Protein AF-A0A2C9LGU7-F1 (afdb_monomer)

Secondary structure (DSSP, 8-state):
-------PPPS---HHHHHHHHHHS-HHHHHHHHTTSPPP-S---HHHHSTTTGGG-SSTT----TTTEEEPPPSSS-TT--EEEEEEEE-TTS-EEEEEE-

Solvent-accessible surface area (backbone atoms only — not comparable to full-atom values): 6753 Å² total; per-residue (Å²): 132,82,83,74,79,76,79,78,72,82,92,72,77,55,80,88,48,43,65,56,55,62,74,75,51,53,73,66,55,53,52,58,53,56,70,63,58,76,76,90,73,97,75,53,42,63,69,48,63,29,85,87,35,40,81,68,36,95,43,93,89,62,66,36,43,62,94,38,39,47,74,50,86,67,92,56,95,65,84,88,69,34,82,54,60,21,24,56,37,61,48,99,83,72,42,80,74,46,76,51,67,126

Structure (mmCIF, N/CA/C/O backbone):
data_AF-A0A2C9LGU7-F1
#
_entry.id   AF-A0A2C9LGU7-F1
#
loop_
_atom_site.group_PDB
_atom_site.id
_atom_site.type_symbol
_atom_site.label_atom_id
_atom_site.label_alt_id
_atom_site.label_comp_id
_atom_site.label_asym_id
_atom_site.label_entity_id
_atom_site.label_seq_id
_atom_site.pdbx_PDB_ins_code
_atom_site.Cartn_x
_atom_site.Cartn_y
_atom_site.Cartn_z
_atom_site.occupancy
_atom_site.B_iso_or_equiv
_atom_site.auth_seq_id
_atom_site.auth_comp_id
_atom_site.auth_asym_id
_atom_site.auth_atom_id
_atom_site.pdbx_PDB_model_num
ATOM 1 N N . MET A 1 1 ? 13.785 30.669 -10.979 1.00 40.59 1 MET A N 1
ATOM 2 C CA . MET A 1 1 ? 14.146 29.470 -11.765 1.00 40.59 1 MET A CA 1
ATOM 3 C C . MET A 1 1 ? 12.854 28.926 -12.339 1.00 40.59 1 MET A C 1
ATOM 5 O O . MET A 1 1 ? 11.893 28.843 -11.593 1.00 40.59 1 MET A O 1
ATOM 9 N N . LYS A 1 2 ? 12.771 28.716 -13.654 1.00 32.84 2 LYS A N 1
ATOM 10 C CA . LYS A 1 2 ? 11.570 28.143 -14.274 1.00 32.84 2 LYS A CA 1
ATOM 11 C C . LYS A 1 2 ? 11.645 26.633 -14.077 1.00 32.84 2 LYS A C 1
ATOM 13 O O . LYS A 1 2 ? 12.643 26.046 -14.489 1.00 32.84 2 LYS A O 1
ATOM 18 N N . ASP A 1 3 ? 10.641 26.052 -13.432 1.00 44.72 3 ASP A N 1
ATOM 19 C CA . ASP A 1 3 ? 10.511 24.605 -13.294 1.00 44.72 3 ASP A CA 1
ATOM 20 C C . ASP A 1 3 ? 10.489 23.979 -14.689 1.00 44.72 3 ASP A C 1
ATOM 22 O O . ASP A 1 3 ? 9.573 24.197 -15.484 1.00 44.72 3 ASP A O 1
ATOM 26 N N . VAL A 1 4 ? 11.554 23.255 -15.022 1.00 38.75 4 VAL A N 1
ATOM 27 C CA . VAL A 1 4 ? 11.592 22.431 -16.227 1.00 38.75 4 VAL A CA 1
ATOM 28 C C . VAL A 1 4 ? 10.659 21.251 -15.955 1.00 38.75 4 VAL A C 1
ATOM 30 O O . VAL A 1 4 ? 10.879 20.546 -14.968 1.00 38.75 4 VAL A O 1
ATOM 33 N N . PRO A 1 5 ? 9.620 21.012 -16.776 1.00 47.25 5 PRO A N 1
ATOM 34 C CA . PRO A 1 5 ? 8.720 19.900 -16.536 1.00 47.25 5 PRO A CA 1
ATOM 35 C C . PRO A 1 5 ? 9.519 18.603 -16.635 1.00 47.25 5 PRO A C 1
ATOM 37 O O . PRO A 1 5 ? 10.094 18.295 -17.682 1.00 47.25 5 PRO A O 1
ATOM 40 N N . VAL A 1 6 ? 9.569 17.852 -15.533 1.00 58.16 6 VAL A N 1
ATOM 41 C CA . VAL A 1 6 ? 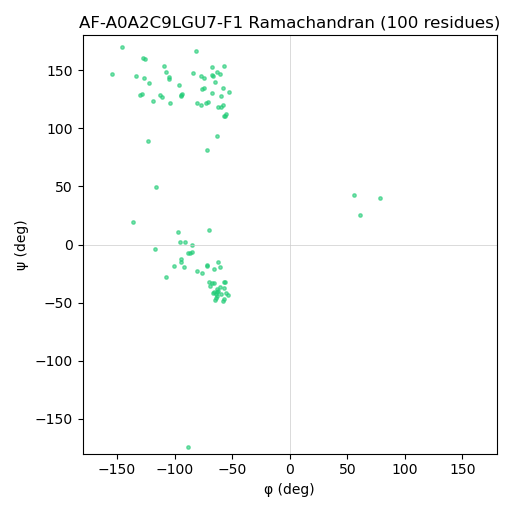10.095 16.487 -15.522 1.00 58.16 6 VAL A CA 1
ATOM 42 C C . VAL A 1 6 ? 9.303 15.721 -16.572 1.00 58.16 6 VAL A C 1
ATOM 44 O O . VAL A 1 6 ? 8.092 15.553 -16.441 1.00 58.16 6 VAL A O 1
ATOM 47 N N . LYS A 1 7 ? 9.969 15.321 -17.658 1.00 54.31 7 LYS A N 1
ATOM 48 C CA . LYS A 1 7 ? 9.346 14.557 -18.738 1.00 54.31 7 LYS A CA 1
ATOM 49 C C . LYS A 1 7 ? 8.752 13.295 -18.105 1.00 54.31 7 LYS A C 1
ATOM 51 O O . LYS A 1 7 ? 9.499 12.467 -17.588 1.00 54.31 7 LYS A O 1
ATOM 56 N N . GLN A 1 8 ? 7.423 13.204 -18.063 1.00 60.47 8 GLN A N 1
ATOM 57 C CA . GLN A 1 8 ? 6.719 12.094 -17.424 1.00 60.47 8 GLN A CA 1
ATOM 58 C C . GLN A 1 8 ? 7.148 10.796 -18.115 1.00 60.47 8 GLN A C 1
ATOM 60 O O . GLN A 1 8 ? 6.983 10.654 -19.329 1.00 60.47 8 GLN A O 1
ATOM 65 N N . LEU A 1 9 ? 7.768 9.885 -17.362 1.00 64.25 9 LEU A N 1
ATOM 66 C CA . LEU A 1 9 ? 8.092 8.561 -17.880 1.00 64.25 9 LEU A CA 1
ATOM 67 C C . LEU A 1 9 ? 6.784 7.801 -18.149 1.00 64.25 9 LEU A C 1
ATOM 69 O O . LEU A 1 9 ? 5.811 7.992 -17.414 1.00 64.25 9 LEU A O 1
ATOM 73 N N . PRO A 1 10 ? 6.735 6.960 -19.194 1.00 71.12 10 PRO A N 1
ATOM 74 C CA . PRO A 1 10 ? 5.576 6.117 -19.443 1.00 71.12 10 PRO A CA 1
ATOM 75 C C . PRO A 1 10 ? 5.341 5.197 -18.240 1.00 71.12 10 PRO A C 1
ATOM 77 O O . PRO A 1 10 ? 6.248 4.500 -17.802 1.00 71.12 10 PRO A O 1
ATOM 80 N N . THR A 1 11 ? 4.114 5.185 -17.719 1.00 80.38 11 THR A N 1
ATOM 81 C CA . THR A 1 11 ? 3.705 4.348 -16.574 1.00 80.38 11 THR A CA 1
ATOM 82 C C . THR A 1 11 ? 3.284 2.934 -16.982 1.00 80.38 11 THR A C 1
ATOM 84 O O . THR A 1 11 ? 2.901 2.128 -16.138 1.00 80.38 11 THR A O 1
ATOM 87 N N . ILE A 1 12 ? 3.315 2.630 -18.282 1.00 90.25 12 ILE A N 1
ATOM 88 C CA . ILE A 1 12 ? 2.894 1.356 -18.863 1.00 90.25 12 ILE A CA 1
ATOM 89 C C . ILE A 1 12 ? 4.018 0.850 -19.759 1.00 90.25 12 ILE A C 1
ATOM 91 O O . ILE A 1 12 ? 4.492 1.569 -20.639 1.00 90.25 12 ILE A O 1
ATOM 95 N N . ILE A 1 13 ? 4.402 -0.407 -19.559 1.00 93.38 13 ILE A N 1
ATOM 96 C CA . ILE A 1 13 ? 5.403 -1.103 -20.365 1.00 93.38 13 ILE A CA 1
ATOM 97 C C . ILE A 1 13 ? 4.677 -2.182 -21.159 1.00 93.38 13 ILE A C 1
ATOM 99 O O . ILE A 1 13 ? 3.943 -2.995 -20.592 1.00 93.38 13 ILE A O 1
ATOM 103 N N . SER A 1 14 ? 4.854 -2.193 -22.480 1.00 95.56 14 SER A N 1
ATOM 104 C CA . SER A 1 14 ? 4.291 -3.264 -23.297 1.00 95.56 14 SER A CA 1
ATOM 105 C C . SER A 1 14 ? 4.997 -4.583 -22.969 1.00 95.56 14 SER A C 1
ATOM 107 O O . SER A 1 14 ? 6.200 -4.612 -22.714 1.00 95.56 14 SER A O 1
ATOM 109 N N . VAL A 1 15 ? 4.275 -5.705 -23.018 1.00 96.38 15 VAL A N 1
ATOM 110 C CA . VAL A 1 15 ? 4.866 -7.030 -22.745 1.00 96.38 15 VAL A CA 1
ATOM 111 C C . VAL A 1 15 ? 6.047 -7.327 -23.677 1.00 96.38 15 VAL A C 1
ATOM 113 O O . VAL A 1 15 ? 7.007 -7.973 -23.266 1.00 96.38 15 VAL A O 1
ATOM 116 N N . LYS A 1 16 ? 6.004 -6.818 -24.916 1.00 97.38 16 LYS A N 1
ATOM 117 C CA . LYS A 1 16 ? 7.080 -6.981 -25.903 1.00 97.38 16 LYS A CA 1
ATOM 118 C C . LYS A 1 16 ? 8.368 -6.276 -25.474 1.00 97.38 16 LYS A C 1
ATOM 120 O O . LYS A 1 16 ? 9.450 -6.782 -25.752 1.00 97.38 16 LYS A O 1
ATOM 125 N N . ASP A 1 17 ? 8.243 -5.156 -24.767 1.00 96.31 17 ASP A N 1
ATOM 126 C CA . ASP A 1 17 ? 9.375 -4.320 -24.363 1.00 96.31 17 ASP A CA 1
ATOM 127 C C . ASP A 1 17 ? 9.877 -4.647 -22.950 1.00 96.31 17 ASP A C 1
ATOM 129 O O . ASP A 1 17 ? 10.992 -4.264 -22.602 1.00 96.31 17 ASP A O 1
ATOM 133 N N . LEU A 1 18 ? 9.097 -5.381 -22.143 1.00 95.75 18 LEU A N 1
ATOM 134 C CA . LEU A 1 18 ? 9.393 -5.652 -20.730 1.00 95.75 18 LEU A CA 1
ATOM 135 C C . LEU A 1 18 ? 10.786 -6.257 -20.509 1.00 95.75 18 LEU A C 1
ATOM 137 O O . LEU A 1 18 ? 11.511 -5.825 -19.616 1.00 95.75 18 LEU A O 1
ATOM 141 N N . GLY A 1 19 ? 11.183 -7.223 -21.343 1.00 97.00 19 GLY A N 1
ATOM 142 C CA . GLY A 1 19 ? 12.504 -7.848 -21.245 1.00 97.00 19 GLY 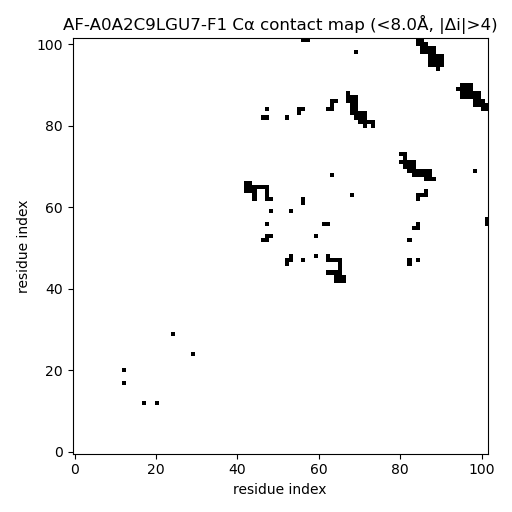A CA 1
ATOM 143 C C . GLY A 1 19 ? 13.640 -6.857 -21.501 1.00 97.00 19 GLY A C 1
ATOM 144 O O . GLY A 1 19 ? 14.609 -6.824 -20.747 1.00 97.00 19 GLY A O 1
ATOM 145 N N . SER A 1 20 ? 13.511 -6.012 -22.530 1.00 96.69 20 SER A N 1
ATOM 146 C CA . SER A 1 20 ? 14.495 -4.955 -22.784 1.00 96.69 20 SER A CA 1
ATOM 147 C C . SER A 1 20 ? 14.505 -3.956 -21.635 1.00 96.69 20 SER A C 1
ATOM 149 O O . SER A 1 20 ? 15.570 -3.629 -21.134 1.00 96.69 20 SER A O 1
ATOM 151 N N . TYR A 1 21 ? 13.330 -3.524 -21.178 1.00 94.81 21 TYR A N 1
ATOM 152 C CA . TYR A 1 21 ? 13.188 -2.537 -20.116 1.00 94.81 21 TYR A CA 1
ATOM 153 C C . TYR A 1 21 ? 13.896 -2.969 -18.826 1.00 94.81 21 TYR A C 1
ATOM 155 O O . TYR A 1 21 ? 14.657 -2.189 -18.264 1.00 94.81 21 TYR A O 1
ATOM 163 N N . ILE A 1 22 ? 13.711 -4.216 -18.385 1.00 95.69 22 ILE A N 1
ATOM 164 C CA . ILE A 1 22 ? 14.371 -4.737 -17.179 1.00 95.69 22 ILE A CA 1
ATOM 165 C C . ILE A 1 22 ? 15.892 -4.834 -17.371 1.00 95.69 22 ILE A C 1
ATOM 167 O O . ILE A 1 22 ? 16.645 -4.488 -16.467 1.00 95.69 22 ILE A O 1
ATOM 171 N N . ASN A 1 23 ? 16.354 -5.271 -18.546 1.00 97.12 23 ASN A N 1
ATOM 172 C CA . ASN A 1 23 ? 17.775 -5.540 -18.784 1.00 97.12 23 ASN A CA 1
ATOM 173 C C . ASN A 1 23 ? 18.610 -4.287 -19.087 1.00 97.12 23 ASN A C 1
ATOM 175 O O . ASN A 1 23 ? 19.829 -4.318 -18.927 1.00 97.12 23 ASN A O 1
ATOM 179 N N . THR A 1 24 ? 17.993 -3.198 -19.557 1.00 96.56 24 THR A N 1
ATOM 180 C CA . THR A 1 24 ? 18.711 -1.968 -19.932 1.00 96.56 24 THR A CA 1
ATOM 181 C C . THR A 1 24 ? 18.782 -0.925 -18.819 1.00 96.56 24 THR A C 1
ATOM 183 O O . THR A 1 24 ? 19.527 0.042 -18.957 1.00 96.56 24 THR A O 1
ATOM 186 N N . HIS A 1 25 ? 18.010 -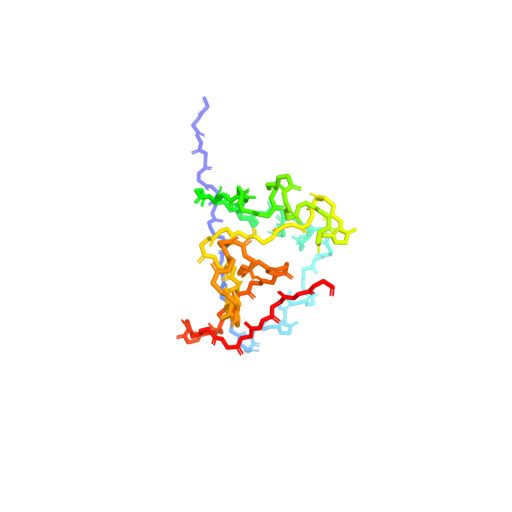1.080 -17.741 1.00 94.75 25 HIS A N 1
ATOM 187 C CA . HIS A 1 25 ? 17.977 -0.129 -16.631 1.00 94.75 25 HIS A CA 1
ATOM 188 C C . HIS A 1 25 ? 18.729 -0.665 -15.411 1.00 94.75 25 HIS A C 1
ATOM 190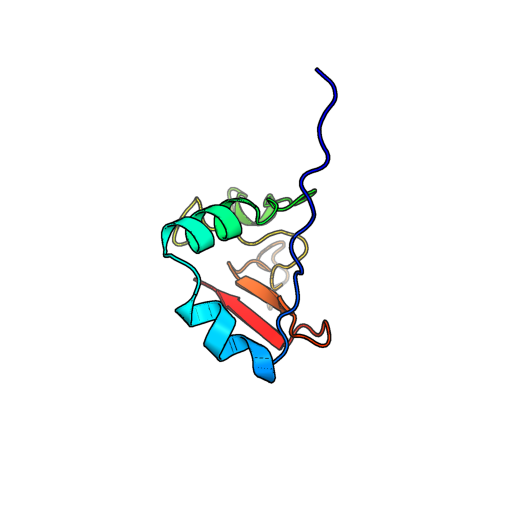 O O . HIS A 1 25 ? 18.697 -1.854 -15.101 1.00 94.75 25 HIS A O 1
ATOM 196 N N . SER A 1 26 ? 19.433 0.229 -14.717 1.00 96.75 26 SER A N 1
ATOM 197 C CA . SER A 1 26 ? 20.194 -0.109 -13.516 1.00 96.75 26 SER A CA 1
ATOM 198 C C . SER A 1 26 ? 19.305 -0.167 -12.271 1.00 96.75 26 SER A C 1
ATOM 200 O O . SER A 1 26 ? 18.193 0.358 -12.246 1.00 96.75 26 SER A O 1
ATOM 202 N N . SER A 1 27 ? 19.831 -0.739 -11.186 1.00 96.19 27 SER A N 1
ATOM 203 C CA . SER A 1 27 ? 19.188 -0.662 -9.867 1.00 96.19 27 SER A CA 1
ATOM 204 C C . SER A 1 27 ? 18.921 0.788 -9.442 1.00 96.19 27 SER A C 1
ATOM 206 O O . SER A 1 27 ? 17.845 1.083 -8.931 1.00 96.19 27 SER A O 1
ATOM 208 N N . ASP A 1 28 ? 19.866 1.702 -9.678 1.00 97.25 28 ASP A N 1
ATOM 209 C CA . ASP A 1 28 ? 19.716 3.115 -9.305 1.00 97.25 28 ASP A CA 1
ATOM 210 C C . ASP A 1 28 ? 18.563 3.782 -10.059 1.00 97.25 28 ASP A C 1
ATOM 212 O O . ASP A 1 28 ? 17.793 4.538 -9.470 1.00 97.25 28 ASP A O 1
ATOM 216 N N . PHE A 1 29 ? 18.383 3.434 -11.339 1.00 94.94 29 PHE A N 1
ATOM 217 C CA . PHE A 1 29 ? 17.229 3.882 -12.111 1.00 94.94 29 PHE A CA 1
ATOM 218 C C . PHE A 1 29 ? 15.913 3.453 -11.447 1.00 94.94 29 PHE A C 1
ATOM 220 O O . PHE A 1 29 ? 15.038 4.292 -11.237 1.00 94.94 29 PHE A O 1
ATOM 227 N N . PHE A 1 30 ? 15.785 2.179 -11.056 1.00 94.44 30 PHE A N 1
ATOM 228 C CA . PHE A 1 30 ? 14.572 1.677 -10.401 1.00 94.44 30 PHE A CA 1
ATOM 229 C C . PHE A 1 30 ? 14.358 2.270 -9.007 1.00 94.44 30 PHE A C 1
ATOM 231 O O . PHE A 1 30 ? 13.220 2.497 -8.602 1.00 94.44 30 PHE A O 1
ATOM 238 N N . GLN A 1 31 ? 15.430 2.565 -8.269 1.00 96.25 31 GLN A N 1
ATOM 239 C CA . GLN A 1 31 ? 15.318 3.277 -6.995 1.00 96.25 31 GLN A CA 1
ATOM 240 C C . GLN A 1 31 ? 14.779 4.693 -7.194 1.00 96.25 31 GLN A C 1
ATOM 242 O O . GLN A 1 31 ? 13.925 5.140 -6.429 1.00 96.25 31 GLN A O 1
ATOM 247 N N . ASP A 1 32 ? 15.253 5.405 -8.214 1.00 94.19 32 ASP A N 1
ATOM 248 C CA . ASP A 1 32 ? 14.767 6.747 -8.524 1.00 94.19 32 ASP A CA 1
ATOM 249 C C . ASP A 1 32 ? 13.341 6.739 -9.076 1.00 94.19 32 ASP A C 1
ATOM 251 O O . ASP A 1 32 ? 12.577 7.663 -8.797 1.00 94.19 32 ASP A O 1
ATOM 255 N N . GLU A 1 33 ? 12.953 5.695 -9.808 1.00 92.69 33 GLU A N 1
ATOM 256 C CA . GLU A 1 33 ? 11.566 5.466 -10.210 1.00 92.69 33 GLU A CA 1
ATOM 257 C C . GLU A 1 33 ? 10.667 5.209 -8.991 1.00 92.69 33 GLU A C 1
ATOM 259 O O . GLU A 1 33 ? 9.641 5.870 -8.833 1.00 92.69 33 GLU A O 1
ATOM 264 N N . PHE A 1 34 ? 11.088 4.336 -8.071 1.00 93.50 34 PHE A N 1
ATOM 265 C CA . PHE A 1 34 ? 10.355 4.035 -6.840 1.00 93.50 34 PHE A CA 1
ATOM 266 C C . PHE A 1 34 ? 10.146 5.279 -5.965 1.00 93.50 34 PHE A C 1
ATOM 268 O O . PHE A 1 34 ? 9.043 5.514 -5.475 1.00 93.50 34 PHE A O 1
ATOM 275 N N . LYS A 1 35 ? 11.168 6.132 -5.817 1.00 93.81 35 LYS A N 1
ATOM 276 C CA . LYS A 1 35 ? 11.070 7.396 -5.059 1.00 93.81 35 LYS A CA 1
ATOM 277 C C . LYS A 1 35 ? 10.034 8.373 -5.628 1.00 93.81 35 LYS A C 1
ATOM 279 O O . LYS A 1 35 ? 9.632 9.295 -4.924 1.00 93.81 35 LYS A O 1
ATOM 284 N N . ARG A 1 36 ? 9.621 8.212 -6.891 1.00 90.75 36 ARG A N 1
ATOM 285 C CA . ARG A 1 36 ? 8.590 9.048 -7.529 1.00 90.75 36 ARG A CA 1
ATOM 286 C C . ARG A 1 36 ? 7.173 8.542 -7.286 1.00 90.75 36 ARG A C 1
ATOM 288 O O . ARG A 1 36 ? 6.237 9.246 -7.664 1.00 90.75 36 ARG A O 1
ATOM 295 N N . ILE A 1 37 ? 6.995 7.363 -6.679 1.00 90.94 37 ILE A N 1
ATOM 296 C CA . ILE A 1 37 ? 5.669 6.896 -6.271 1.00 90.94 37 ILE A CA 1
ATOM 297 C C . ILE A 1 37 ? 5.090 7.943 -5.311 1.00 90.94 37 ILE A C 1
ATOM 299 O O . ILE A 1 37 ? 5.710 8.240 -4.286 1.00 90.94 37 ILE A O 1
ATOM 303 N N . PRO A 1 38 ? 3.935 8.547 -5.639 1.00 90.62 38 PRO A N 1
ATOM 304 C CA . PRO A 1 38 ? 3.377 9.607 -4.825 1.00 90.62 38 PRO A CA 1
ATOM 305 C C . PRO A 1 38 ? 2.992 9.059 -3.455 1.00 90.62 38 PRO A C 1
ATOM 307 O O . PRO A 1 38 ? 2.425 7.970 -3.336 1.00 90.62 38 PRO A O 1
ATOM 310 N N . ALA A 1 39 ? 3.265 9.849 -2.420 1.00 90.38 39 ALA A N 1
ATOM 311 C CA . ALA A 1 39 ? 2.709 9.573 -1.110 1.00 90.38 39 ALA A CA 1
ATOM 312 C C . ALA A 1 39 ? 1.166 9.607 -1.183 1.00 90.38 39 ALA A C 1
ATOM 314 O O . ALA A 1 39 ? 0.603 10.395 -1.953 1.00 90.38 39 ALA A O 1
ATOM 315 N N . PRO A 1 40 ? 0.473 8.782 -0.382 1.00 90.19 40 PRO A N 1
ATOM 316 C CA . PRO A 1 40 ? -0.976 8.851 -0.249 1.00 90.19 40 PRO A CA 1
ATOM 317 C C . PRO A 1 40 ? -1.421 10.275 0.105 1.00 90.19 40 PRO A C 1
ATOM 319 O O . PRO A 1 40 ? -0.884 10.890 1.026 1.00 90.19 40 PRO A O 1
ATOM 322 N N . ALA A 1 41 ? -2.415 10.790 -0.614 1.00 90.56 41 ALA A N 1
ATOM 323 C CA . ALA A 1 41 ? -3.021 12.088 -0.341 1.00 90.56 41 ALA A CA 1
ATOM 324 C C . ALA A 1 41 ? -4.398 11.900 0.304 1.00 90.56 41 ALA A C 1
ATOM 326 O O . ALA A 1 41 ? -5.135 10.992 -0.077 1.00 90.56 41 ALA A O 1
ATOM 327 N N . ASN A 1 42 ? -4.762 12.787 1.234 1.00 93.12 42 ASN A N 1
ATOM 328 C CA . ASN A 1 42 ? -6.083 12.820 1.878 1.00 93.12 42 ASN A CA 1
ATOM 329 C C . ASN A 1 42 ? -6.482 11.497 2.561 1.00 93.12 42 ASN A C 1
ATOM 331 O O . ASN A 1 42 ? -7.616 11.039 2.428 1.00 93.12 42 ASN A O 1
ATOM 335 N N . VAL A 1 43 ? -5.545 10.870 3.275 1.00 95.31 43 VAL A N 1
ATOM 336 C CA . VAL A 1 43 ? -5.793 9.645 4.047 1.00 95.31 43 VAL A CA 1
ATOM 337 C C . VAL A 1 43 ? -5.811 9.933 5.545 1.00 95.31 43 VAL A C 1
ATOM 339 O O . VAL A 1 43 ? -5.091 10.807 6.025 1.00 95.31 43 VAL A O 1
ATOM 342 N N . THR A 1 44 ? -6.611 9.166 6.277 1.00 96.94 44 THR A N 1
ATOM 343 C CA . THR A 1 44 ? -6.700 9.185 7.741 1.00 96.94 44 THR A CA 1
ATOM 344 C C . THR A 1 44 ? -6.481 7.773 8.292 1.00 96.94 44 THR A C 1
ATOM 346 O O . THR A 1 44 ? -6.605 6.782 7.563 1.00 96.94 44 THR A O 1
ATOM 349 N N . TYR A 1 45 ? -6.110 7.698 9.569 1.00 96.06 45 TYR A N 1
ATOM 350 C CA . TYR A 1 45 ? -5.780 6.466 10.305 1.00 96.06 45 TYR A CA 1
ATOM 351 C C . TYR A 1 45 ? -6.421 6.480 11.706 1.00 96.06 45 TYR A C 1
ATOM 353 O O . TYR A 1 45 ? -5.953 5.812 12.630 1.00 96.06 45 TYR A O 1
ATOM 361 N N . GLU A 1 46 ? -7.438 7.320 11.898 1.00 95.88 46 GLU A N 1
ATOM 362 C CA . GLU A 1 46 ? -7.960 7.705 13.210 1.00 95.88 46 GLU A CA 1
ATOM 363 C C . GLU A 1 46 ? -8.533 6.498 13.952 1.00 95.88 46 GLU A C 1
ATOM 365 O O . GLU A 1 46 ? -8.261 6.315 15.141 1.00 95.88 46 GLU A O 1
ATOM 370 N N . VAL A 1 47 ? -9.242 5.617 13.237 1.00 95.75 47 VAL A N 1
ATOM 371 C CA . VAL A 1 47 ? -9.868 4.431 13.836 1.00 95.75 47 VAL A CA 1
ATOM 372 C C . VAL A 1 47 ? -8.811 3.454 14.338 1.00 95.75 47 VAL A C 1
ATOM 374 O O . VAL A 1 47 ? -8.954 2.897 15.426 1.00 95.75 47 VAL A O 1
ATOM 377 N N . GLY A 1 48 ? -7.739 3.250 13.569 1.00 95.44 48 GLY A N 1
ATOM 378 C CA . GLY A 1 48 ? -6.665 2.333 13.948 1.00 95.44 48 GLY A CA 1
ATOM 379 C C . GLY A 1 48 ? -5.720 2.888 15.013 1.00 95.44 48 GLY A C 1
ATOM 380 O O . GLY A 1 48 ? -5.115 2.109 15.750 1.00 95.44 48 GLY A O 1
ATOM 381 N N . LEU A 1 49 ? -5.617 4.215 15.129 1.00 96.12 49 LEU A N 1
ATOM 382 C CA . LEU A 1 49 ? -4.830 4.900 16.158 1.00 96.12 49 LEU A CA 1
ATOM 383 C C . LEU A 1 49 ? -5.608 5.169 17.455 1.00 96.12 49 LEU A C 1
ATOM 385 O O . LEU A 1 49 ? -4.992 5.597 18.435 1.00 96.12 49 LEU A O 1
ATOM 389 N N . SER A 1 50 ? -6.918 4.908 17.489 1.00 94.81 50 SER A N 1
ATOM 390 C CA . SER A 1 50 ? -7.747 5.117 18.679 1.00 94.81 50 SER A CA 1
ATOM 391 C C . SER A 1 50 ? -7.229 4.328 19.888 1.00 94.81 50 SER A C 1
ATOM 393 O O . SER A 1 50 ? -6.590 3.280 19.753 1.00 94.81 50 SER A O 1
ATOM 395 N N . GLU A 1 51 ? -7.516 4.809 21.099 1.00 93.12 51 GLU A N 1
ATOM 396 C CA . GLU A 1 51 ? -7.065 4.165 22.340 1.00 93.12 51 GLU A CA 1
ATOM 397 C C . GLU A 1 51 ? -7.537 2.705 22.448 1.00 93.12 51 GLU A C 1
ATOM 399 O O . GLU A 1 51 ? -6.782 1.822 22.855 1.00 93.12 51 GLU A O 1
ATOM 404 N N . GLN A 1 52 ? -8.760 2.435 21.993 1.00 91.44 52 GLN A N 1
ATOM 405 C CA . GLN A 1 52 ? -9.364 1.107 22.010 1.00 91.44 52 GLN A CA 1
ATOM 406 C C . GLN A 1 52 ? -8.701 0.134 21.021 1.00 91.44 52 GLN A C 1
ATOM 408 O O . GLN A 1 52 ? -8.575 -1.063 21.321 1.00 91.44 52 GLN A O 1
ATOM 413 N N . ASN A 1 53 ? -8.279 0.635 19.853 1.00 94.00 53 ASN A N 1
ATOM 414 C CA . ASN A 1 53 ? -7.799 -0.178 18.736 1.00 94.00 53 ASN A CA 1
ATOM 415 C C . ASN A 1 53 ? -6.277 -0.230 18.614 1.00 94.00 53 ASN A C 1
ATOM 417 O O . ASN A 1 53 ? -5.762 -1.172 18.013 1.00 94.00 53 ASN A O 1
ATOM 421 N N . ASN A 1 54 ? -5.534 0.699 19.226 1.00 93.44 54 ASN A N 1
ATOM 422 C CA . ASN A 1 54 ? -4.077 0.756 19.095 1.00 93.44 54 ASN A CA 1
ATOM 423 C C . ASN A 1 54 ? -3.385 -0.561 19.505 1.00 93.44 54 ASN A C 1
ATOM 425 O O . ASN A 1 54 ? -2.395 -0.958 18.889 1.00 93.44 54 ASN A O 1
ATOM 429 N N . ARG A 1 55 ? -3.958 -1.278 20.482 1.00 94.38 55 ARG A N 1
ATOM 430 C CA . ARG A 1 55 ? -3.494 -2.575 20.996 1.00 94.38 55 ARG A CA 1
ATOM 431 C C . ARG A 1 55 ? -3.731 -3.734 20.029 1.00 94.38 55 ARG A C 1
ATOM 433 O O . ARG A 1 55 ? -3.134 -4.791 20.196 1.00 94.38 55 ARG A O 1
ATOM 440 N N . LYS A 1 56 ? -4.617 -3.554 19.045 1.00 95.19 56 LYS A N 1
ATOM 441 C CA . LYS A 1 56 ? -4.943 -4.548 18.011 1.00 95.19 56 LYS A CA 1
ATOM 442 C C . LYS A 1 56 ? -3.953 -4.490 16.835 1.00 95.19 56 LYS A C 1
ATOM 444 O O . LYS A 1 56 ? -3.988 -5.363 15.970 1.00 95.19 56 LYS A O 1
ATOM 449 N N . ASN A 1 57 ? -3.041 -3.512 16.821 1.00 97.44 57 ASN A N 1
ATOM 450 C CA . ASN A 1 57 ? -2.001 -3.367 15.802 1.00 97.44 57 ASN A CA 1
ATOM 451 C C . ASN A 1 57 ? -0.691 -4.027 16.241 1.00 97.44 57 ASN A C 1
ATOM 453 O O . ASN A 1 57 ? -0.151 -3.692 17.296 1.00 97.44 57 ASN A O 1
ATOM 457 N N . ARG A 1 58 ? -0.130 -4.903 15.398 1.00 98.00 58 ARG A N 1
ATOM 458 C CA . ARG A 1 58 ? 1.188 -5.523 15.639 1.00 98.00 58 ARG A CA 1
ATOM 459 C C . ARG A 1 58 ? 2.305 -4.475 15.678 1.00 98.00 58 ARG A C 1
ATOM 461 O O . ARG A 1 58 ? 3.204 -4.560 16.511 1.00 98.00 58 ARG A O 1
ATOM 468 N N . TYR A 1 59 ? 2.233 -3.482 14.792 1.00 97.31 59 TYR A N 1
ATOM 469 C CA . TYR A 1 59 ? 3.183 -2.376 14.705 1.00 97.31 59 TYR A CA 1
ATOM 470 C C . TYR A 1 59 ? 2.437 -1.043 14.665 1.00 97.31 59 TYR A C 1
ATOM 472 O O . TYR A 1 59 ? 1.556 -0.843 13.834 1.00 97.31 59 TYR A O 1
ATOM 480 N N . LYS A 1 60 ? 2.813 -0.099 15.535 1.00 92.56 60 LYS A N 1
ATOM 481 C CA . LYS A 1 60 ? 2.131 1.206 15.653 1.00 92.56 60 LYS A CA 1
ATOM 482 C C . LYS A 1 60 ? 2.264 2.090 14.409 1.00 92.56 60 LYS A C 1
ATOM 484 O O . LYS A 1 60 ? 1.477 3.008 14.229 1.00 92.56 60 LYS A O 1
ATOM 489 N N . ASN A 1 61 ? 3.271 1.832 13.579 1.00 94.12 61 ASN A N 1
ATOM 490 C CA . ASN A 1 61 ? 3.541 2.557 12.340 1.00 94.12 61 ASN A CA 1
ATOM 491 C C . ASN A 1 61 ? 2.945 1.879 11.093 1.00 94.12 61 ASN A C 1
ATOM 493 O O . ASN A 1 61 ? 3.160 2.375 9.992 1.00 94.12 61 ASN A O 1
ATOM 497 N N . ILE A 1 62 ? 2.232 0.757 11.245 1.00 96.88 62 ILE A N 1
ATOM 498 C CA . ILE A 1 62 ? 1.584 0.036 10.142 1.00 96.88 62 ILE A CA 1
ATOM 499 C C . ILE A 1 62 ? 0.094 -0.080 10.470 1.00 96.88 62 ILE A C 1
ATOM 501 O O . ILE A 1 62 ? -0.336 -1.027 11.125 1.00 96.88 62 ILE A O 1
ATOM 505 N N . ILE A 1 63 ? -0.676 0.923 10.048 1.00 97.50 63 ILE A N 1
ATOM 506 C CA . ILE A 1 63 ? -2.106 1.091 10.347 1.00 97.50 63 ILE A CA 1
ATOM 507 C C . ILE A 1 63 ? -2.881 1.155 9.019 1.00 97.50 63 ILE A C 1
ATOM 509 O O . ILE A 1 63 ? -2.386 1.790 8.081 1.00 97.50 63 ILE A O 1
ATOM 513 N N . PRO A 1 64 ? -4.065 0.523 8.893 1.00 97.75 64 PRO A N 1
ATOM 514 C CA . PRO A 1 64 ? -4.885 0.649 7.691 1.00 97.75 64 PRO A CA 1
ATOM 515 C C . PRO A 1 64 ? -5.425 2.078 7.542 1.00 97.75 64 PRO A C 1
ATOM 517 O O . PRO A 1 64 ? -5.648 2.771 8.534 1.00 97.75 64 PRO A O 1
ATOM 520 N N . TYR A 1 65 ? -5.688 2.510 6.305 1.00 97.94 65 TYR A N 1
ATOM 521 C CA . TYR A 1 65 ? -6.424 3.756 6.082 1.00 97.94 65 TYR A CA 1
ATOM 522 C C . TYR A 1 65 ? -7.906 3.570 6.387 1.00 97.94 65 TYR A C 1
ATOM 524 O O . TYR A 1 65 ? -8.494 2.550 6.021 1.00 97.94 65 TYR A O 1
ATOM 532 N N . ASP A 1 66 ? -8.536 4.594 6.961 1.00 97.19 66 ASP A N 1
ATOM 533 C CA . ASP A 1 66 ? -9.944 4.512 7.366 1.00 97.19 66 ASP A CA 1
ATOM 534 C C . ASP A 1 66 ? -10.877 4.233 6.174 1.00 97.19 66 ASP A C 1
ATOM 536 O O . ASP A 1 66 ? -11.819 3.453 6.287 1.00 97.19 66 ASP A O 1
ATOM 540 N N . HIS A 1 67 ? -10.581 4.801 4.999 1.00 96.06 67 HIS A N 1
ATOM 541 C CA . HIS A 1 67 ? -11.405 4.637 3.795 1.00 96.06 67 HIS A CA 1
ATOM 542 C C . HIS A 1 67 ? -11.317 3.240 3.157 1.00 96.06 67 HIS A C 1
ATOM 544 O O . HIS A 1 67 ? -12.163 2.894 2.331 1.00 96.06 67 HIS A O 1
ATOM 550 N N . SER A 1 68 ? -10.283 2.454 3.474 1.00 96.94 68 SER A N 1
ATOM 551 C CA . SER A 1 68 ? -10.063 1.125 2.888 1.00 96.94 68 SER A CA 1
ATOM 552 C C . SER A 1 68 ? -10.117 -0.004 3.906 1.00 96.94 68 SER A C 1
ATOM 554 O O . SER A 1 68 ? -10.002 -1.162 3.503 1.00 96.94 68 SER A O 1
ATOM 556 N N . ARG A 1 69 ? -10.263 0.295 5.203 1.00 97.44 69 ARG A N 1
ATOM 557 C CA . ARG A 1 69 ? -10.231 -0.728 6.247 1.00 97.44 69 ARG A CA 1
ATOM 558 C C . ARG A 1 69 ? -11.372 -1.734 6.101 1.00 97.44 69 ARG A C 1
ATOM 560 O O . ARG A 1 69 ? -12.487 -1.403 5.686 1.00 97.44 69 ARG A O 1
ATOM 567 N N . VAL A 1 70 ? -11.108 -2.968 6.503 1.00 97.44 70 VAL A N 1
ATOM 568 C CA . VAL A 1 70 ? -12.154 -3.981 6.649 1.00 97.44 70 VAL A CA 1
ATOM 569 C C . VAL A 1 70 ? -12.934 -3.696 7.934 1.00 97.44 70 VAL A C 1
ATOM 571 O O . VAL A 1 70 ? -12.343 -3.418 8.975 1.00 97.44 70 VAL A O 1
ATOM 574 N N . HIS A 1 71 ? -14.261 -3.743 7.841 1.00 95.12 71 HIS A N 1
ATOM 575 C CA . HIS A 1 71 ? -15.169 -3.574 8.973 1.00 95.12 71 HIS A CA 1
ATOM 576 C C . HIS A 1 71 ? -15.711 -4.953 9.353 1.00 95.12 71 HIS A C 1
ATOM 578 O O . HIS A 1 71 ? -16.280 -5.647 8.506 1.00 95.12 71 HIS A O 1
ATOM 584 N N . LEU A 1 72 ? -15.497 -5.370 10.598 1.00 93.31 72 LEU A N 1
ATOM 585 C CA . LEU A 1 72 ? -16.061 -6.606 11.125 1.00 93.31 72 LEU A CA 1
ATOM 586 C C . LEU A 1 72 ? -17.539 -6.407 11.455 1.00 93.31 72 LEU A C 1
ATOM 588 O O . LEU A 1 72 ? -17.954 -5.348 11.924 1.00 93.31 72 LEU A O 1
ATOM 592 N N . GLN A 1 73 ? -18.337 -7.450 11.247 1.00 88.25 73 GLN A N 1
ATOM 593 C CA . GLN A 1 73 ? -19.699 -7.473 11.758 1.00 88.25 73 GLN A CA 1
ATOM 594 C C . GLN A 1 73 ? -19.655 -7.785 13.258 1.00 88.25 73 GLN A C 1
ATOM 596 O O . GLN A 1 73 ? -19.158 -8.839 13.658 1.00 88.25 73 GLN A O 1
ATOM 601 N N . THR A 1 74 ? -20.175 -6.883 14.088 1.00 79.00 74 THR A N 1
ATOM 602 C CA . THR A 1 74 ? -20.272 -7.105 15.533 1.00 79.00 74 THR A CA 1
ATOM 603 C C . THR A 1 74 ? -21.402 -8.093 15.844 1.00 79.00 74 THR A C 1
ATOM 605 O O . THR A 1 74 ? -22.491 -8.025 15.274 1.00 79.00 74 THR A O 1
ATOM 608 N N . ILE A 1 75 ? -21.130 -9.061 16.727 1.00 71.12 75 ILE A N 1
ATOM 609 C CA . ILE A 1 75 ? -22.109 -10.079 17.167 1.00 71.12 75 ILE A CA 1
ATOM 610 C C . ILE A 1 75 ? -22.858 -9.606 18.428 1.00 71.12 75 ILE A C 1
ATOM 612 O O . ILE A 1 75 ? -23.947 -10.086 18.735 1.00 71.12 75 ILE A O 1
ATOM 616 N N . THR A 1 76 ? -22.297 -8.638 19.153 1.00 67.50 76 THR A N 1
ATOM 617 C CA . THR A 1 76 ? -22.870 -8.049 20.366 1.00 67.50 76 THR A CA 1
ATOM 618 C C . THR A 1 76 ? -23.332 -6.614 20.102 1.00 67.50 76 THR A C 1
ATOM 620 O O . THR A 1 76 ? -22.783 -5.918 19.252 1.00 67.50 76 THR A O 1
ATOM 623 N N . ASN A 1 77 ? -24.323 -6.142 20.869 1.00 60.28 77 ASN A N 1
ATOM 624 C CA . ASN A 1 77 ? -24.751 -4.732 20.888 1.00 60.28 77 ASN A CA 1
ATOM 625 C C . ASN A 1 77 ? -23.711 -3.800 21.550 1.00 60.28 77 ASN A C 1
ATOM 627 O O . ASN A 1 77 ? -24.034 -2.661 21.889 1.00 60.28 77 ASN A O 1
ATOM 631 N N . GLU A 1 78 ? -22.490 -4.280 21.794 1.00 60.59 78 GLU A N 1
ATOM 632 C CA . GLU A 1 78 ? -21.411 -3.435 22.284 1.00 60.59 78 GLU A CA 1
ATOM 633 C C . GLU A 1 78 ? -20.960 -2.531 21.137 1.00 60.59 78 GLU A C 1
ATOM 635 O O . GLU A 1 78 ? -20.612 -2.993 20.047 1.00 60.59 78 GLU A O 1
ATOM 640 N N . LEU A 1 79 ? -21.036 -1.223 21.375 1.00 58.72 79 LEU A N 1
ATOM 641 C CA . LEU A 1 79 ? -20.529 -0.224 20.450 1.00 58.72 79 LEU A CA 1
ATOM 642 C C . LEU A 1 79 ? -19.027 -0.470 20.204 1.00 58.72 79 LEU A C 1
ATOM 644 O O . LEU A 1 79 ? -18.258 -0.635 21.147 1.00 58.72 79 LEU A O 1
ATOM 648 N N . GLU A 1 80 ? -18.627 -0.420 18.931 1.00 62.41 80 GLU A N 1
ATOM 649 C CA . GLU A 1 80 ? -17.250 -0.119 18.504 1.00 62.41 80 GLU A CA 1
ATOM 650 C C . GLU A 1 80 ? -16.193 -1.240 18.601 1.00 62.41 80 GLU A C 1
ATOM 652 O O . GLU A 1 80 ? -15.027 -0.974 18.887 1.00 62.41 80 GLU A O 1
ATOM 657 N N . ASP A 1 81 ? -16.532 -2.492 18.270 1.00 79.62 81 ASP A N 1
ATOM 658 C CA . ASP A 1 81 ? -15.513 -3.516 17.946 1.00 79.62 81 ASP A CA 1
ATOM 659 C C . ASP A 1 81 ? -15.602 -4.027 16.496 1.00 79.62 81 ASP A C 1
ATOM 661 O O . ASP A 1 81 ? -15.636 -5.225 16.223 1.00 79.62 81 ASP A O 1
ATOM 665 N N . ASP A 1 82 ? -15.664 -3.098 15.539 1.00 92.19 82 ASP A N 1
ATOM 666 C CA . ASP A 1 82 ? -15.652 -3.411 14.103 1.00 92.19 82 ASP A CA 1
ATOM 667 C C . ASP A 1 82 ? -14.230 -3.420 13.502 1.00 92.19 82 ASP A C 1
ATOM 669 O O . ASP A 1 82 ? -14.057 -3.588 12.291 1.00 92.19 82 ASP A O 1
ATOM 673 N N . TYR A 1 83 ? -13.203 -3.202 14.327 1.00 95.19 83 TYR A N 1
ATOM 674 C CA . TYR A 1 83 ? -11.849 -2.927 13.863 1.00 95.19 83 TYR A CA 1
ATOM 675 C C . TYR A 1 83 ? -10.978 -4.178 1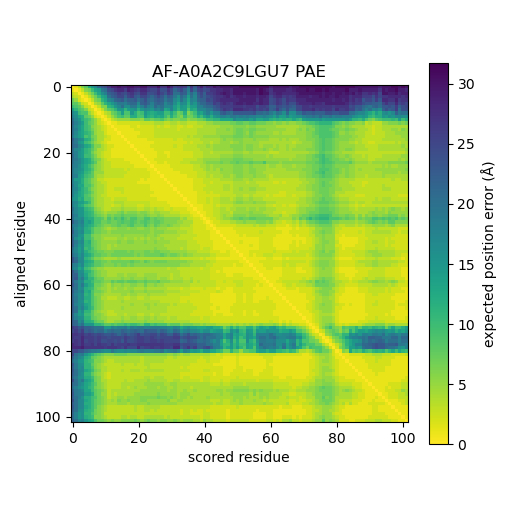3.756 1.00 95.19 83 TYR A C 1
ATOM 677 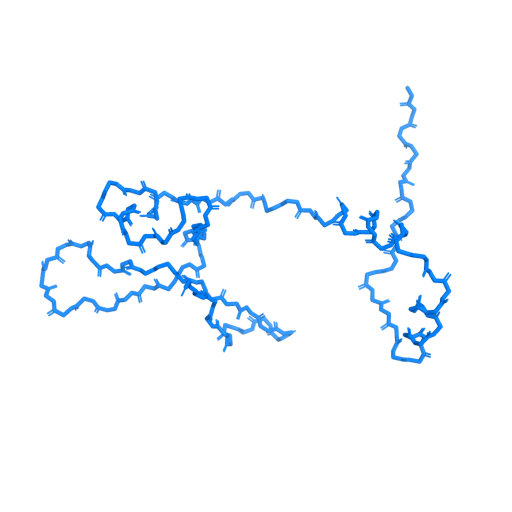O O . TYR A 1 83 ? -10.746 -4.901 14.726 1.00 95.19 83 TYR A O 1
ATOM 685 N N . ILE A 1 84 ? -10.357 -4.325 12.589 1.00 97.25 84 ILE A N 1
ATOM 686 C CA . ILE A 1 84 ? -9.201 -5.183 12.350 1.00 97.25 84 ILE A CA 1
ATOM 687 C C . ILE A 1 84 ? -8.156 -4.395 11.553 1.00 97.25 84 ILE A C 1
ATOM 689 O O . ILE A 1 84 ? -8.504 -3.588 10.689 1.00 97.25 84 ILE A O 1
ATOM 693 N N . ASN A 1 85 ? -6.865 -4.636 11.813 1.00 98.19 85 ASN A N 1
ATOM 694 C CA . A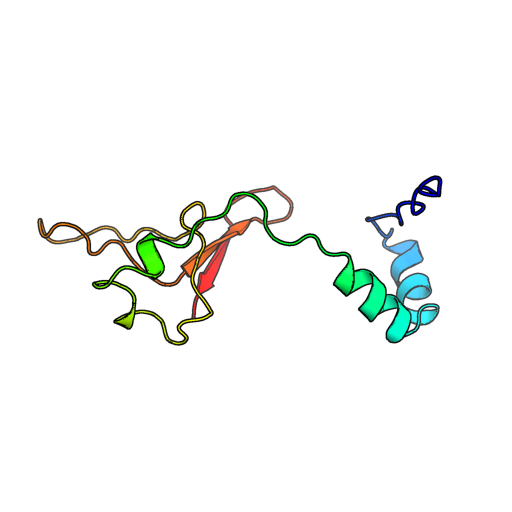SN A 1 85 ? -5.785 -4.100 10.984 1.00 98.19 85 ASN A CA 1
ATOM 695 C C . ASN A 1 85 ? -5.758 -4.841 9.640 1.00 98.19 85 ASN A C 1
ATOM 697 O O . ASN A 1 85 ? -5.037 -5.824 9.446 1.00 98.19 85 ASN A O 1
ATOM 701 N N . ALA A 1 86 ? -6.640 -4.420 8.742 1.00 98.38 86 ALA A N 1
ATOM 702 C CA . ALA A 1 86 ? -6.753 -4.965 7.409 1.00 98.38 86 ALA A CA 1
ATOM 703 C C . ALA A 1 86 ? -7.345 -3.930 6.452 1.00 98.38 86 ALA A C 1
ATOM 705 O O . ALA A 1 86 ? -8.217 -3.159 6.846 1.00 98.38 86 ALA A O 1
ATOM 706 N N . SER A 1 87 ? -6.916 -3.954 5.191 1.00 98.38 87 SER A N 1
ATOM 707 C CA . SER A 1 87 ? -7.436 -3.092 4.123 1.00 98.38 87 SER A CA 1
ATOM 708 C C . SER A 1 87 ? -7.874 -3.907 2.914 1.00 98.38 87 SER A C 1
ATOM 710 O O . SER A 1 87 ? -7.200 -4.864 2.527 1.00 98.38 87 SER A O 1
ATOM 712 N N . TYR A 1 88 ? -8.957 -3.483 2.265 1.00 98.44 88 TYR A N 1
ATOM 713 C CA . TYR A 1 88 ? -9.300 -3.951 0.928 1.00 98.44 88 TYR A CA 1
ATOM 714 C C . TYR A 1 88 ? -8.272 -3.448 -0.087 1.00 98.44 88 TYR A C 1
ATOM 716 O O . TYR A 1 88 ? -7.977 -2.254 -0.155 1.00 98.44 88 TYR A O 1
ATOM 724 N N . VAL A 1 89 ? -7.762 -4.358 -0.913 1.00 97.69 89 VAL A N 1
ATOM 725 C CA . VAL A 1 89 ? -6.871 -4.048 -2.034 1.00 97.69 89 VAL A CA 1
ATOM 726 C C . VAL A 1 89 ? -7.598 -4.359 -3.334 1.00 97.69 89 VAL A C 1
ATOM 728 O O . VAL A 1 89 ? -8.170 -5.442 -3.517 1.00 97.69 89 VAL A O 1
ATOM 731 N N . ARG A 1 90 ? -7.590 -3.375 -4.234 1.00 96.75 90 ARG A N 1
ATOM 732 C CA . ARG A 1 90 ? -8.257 -3.477 -5.527 1.00 96.75 90 ARG A CA 1
ATOM 733 C C . ARG A 1 90 ? -7.377 -4.174 -6.550 1.00 96.75 90 ARG A C 1
ATOM 735 O O . ARG A 1 90 ? -6.156 -4.047 -6.515 1.00 96.75 90 ARG A O 1
ATOM 742 N N . ASP A 1 91 ? -8.001 -4.894 -7.467 1.00 96.69 91 ASP A N 1
ATOM 743 C CA . ASP A 1 91 ? -7.309 -5.449 -8.622 1.00 96.69 91 ASP A CA 1
ATOM 744 C C . ASP A 1 91 ? -7.282 -4.474 -9.813 1.00 96.69 91 ASP A C 1
ATOM 746 O O . ASP A 1 91 ? -7.721 -3.325 -9.727 1.00 96.69 91 ASP A O 1
ATOM 750 N N . HIS A 1 92 ? -6.768 -4.943 -10.952 1.00 94.06 92 HIS A N 1
ATOM 751 C CA . HIS A 1 92 ? -6.707 -4.171 -12.196 1.00 94.06 92 HIS A CA 1
ATOM 752 C C . HIS A 1 92 ? -8.087 -3.777 -12.761 1.00 94.06 92 HIS A C 1
ATOM 754 O O . HIS A 1 92 ? -8.155 -2.903 -13.620 1.00 94.06 92 HIS A O 1
ATOM 760 N N . GLN A 1 93 ? -9.177 -4.397 -12.292 1.00 96.38 93 GLN A N 1
ATOM 761 C CA . GLN A 1 93 ? -10.557 -4.057 -12.654 1.00 96.38 93 GLN A CA 1
ATOM 762 C C . GLN A 1 93 ? -11.206 -3.134 -11.614 1.00 96.38 93 GLN A C 1
ATOM 764 O O . GLN A 1 93 ? -12.411 -2.891 -11.667 1.00 96.38 93 GLN A O 1
ATOM 769 N N . ASN A 1 94 ? -10.412 -2.597 -10.678 1.00 92.88 94 ASN A N 1
ATOM 770 C CA . ASN A 1 94 ? -10.850 -1.719 -9.597 1.00 92.88 94 ASN A CA 1
ATOM 771 C C . ASN A 1 94 ? -11.867 -2.387 -8.646 1.00 92.88 94 ASN A C 1
ATOM 773 O O . ASN A 1 94 ? -12.650 -1.700 -7.990 1.00 92.88 94 ASN A O 1
ATOM 777 N N . GLN A 1 95 ? -11.853 -3.720 -8.546 1.00 95.25 95 GLN A N 1
ATOM 778 C CA . GLN A 1 95 ? -12.701 -4.467 -7.618 1.00 95.25 95 GLN A CA 1
ATOM 779 C C . GLN A 1 95 ? -11.938 -4.787 -6.334 1.00 95.25 95 GLN A C 1
ATOM 781 O O . GLN A 1 95 ? -10.782 -5.202 -6.403 1.00 95.25 95 GLN A O 1
ATOM 786 N N . ASN A 1 96 ? -12.583 -4.640 -5.170 1.00 95.38 96 ASN A N 1
ATOM 787 C CA . ASN A 1 96 ? -12.044 -5.103 -3.886 1.00 95.38 96 ASN A CA 1
ATOM 788 C C . ASN A 1 96 ? -11.897 -6.630 -3.925 1.00 95.38 96 ASN A C 1
ATOM 790 O O . ASN A 1 96 ? -12.852 -7.358 -3.664 1.00 95.38 96 ASN A O 1
ATOM 794 N N . LYS A 1 97 ? -10.709 -7.108 -4.294 1.00 97.25 97 LYS A N 1
ATOM 795 C CA . LYS A 1 97 ? -10.456 -8.526 -4.566 1.00 97.25 97 LYS A CA 1
ATOM 796 C C . LYS A 1 97 ? -9.637 -9.199 -3.479 1.00 97.25 97 LYS A C 1
ATOM 798 O O . LYS A 1 97 ? -9.760 -10.404 -3.279 1.00 97.25 97 LYS A O 1
ATOM 803 N N . TYR A 1 98 ? -8.811 -8.426 -2.785 1.00 98.31 98 TYR A N 1
ATOM 804 C CA . TYR A 1 98 ? -7.910 -8.940 -1.765 1.00 98.31 98 TYR A CA 1
ATOM 805 C C . TYR A 1 98 ? -8.086 -8.184 -0.453 1.00 98.31 98 TYR A C 1
ATOM 807 O O . TYR A 1 98 ? -8.576 -7.053 -0.427 1.00 98.31 98 TYR A O 1
ATOM 815 N N . ILE A 1 99 ? -7.634 -8.813 0.628 1.00 98.56 99 ILE A N 1
ATOM 816 C CA . ILE A 1 99 ? -7.471 -8.194 1.939 1.00 98.56 99 ILE A CA 1
ATOM 817 C C . ILE A 1 99 ? -5.987 -8.280 2.297 1.00 98.56 99 ILE A C 1
ATOM 819 O O . ILE A 1 99 ? -5.422 -9.372 2.322 1.00 98.56 99 ILE A O 1
ATOM 823 N N . ALA A 1 100 ? -5.360 -7.137 2.567 1.00 98.38 100 ALA A N 1
ATOM 824 C CA . ALA A 1 100 ? -4.024 -7.071 3.157 1.00 98.38 100 ALA A CA 1
ATOM 825 C C . ALA A 1 100 ? -4.157 -6.920 4.679 1.00 98.38 100 ALA A C 1
ATOM 827 O O . ALA A 1 100 ? -4.887 -6.036 5.121 1.00 98.38 100 ALA A O 1
ATOM 828 N N . THR A 1 101 ? -3.482 -7.764 5.469 1.00 98.38 101 THR A N 1
ATOM 829 C CA . THR A 1 101 ? -3.539 -7.776 6.948 1.00 98.38 101 THR A CA 1
ATOM 830 C C . THR A 1 101 ? -2.181 -8.161 7.572 1.00 98.38 101 THR A C 1
ATOM 832 O O . THR A 1 101 ? -1.262 -8.533 6.841 1.00 98.38 101 THR A O 1
ATOM 835 N N . GLN A 1 102 ? -2.049 -7.999 8.895 1.00 96.75 102 GLN A N 1
ATOM 836 C CA . GLN A 1 102 ? -0.807 -8.041 9.702 1.00 96.75 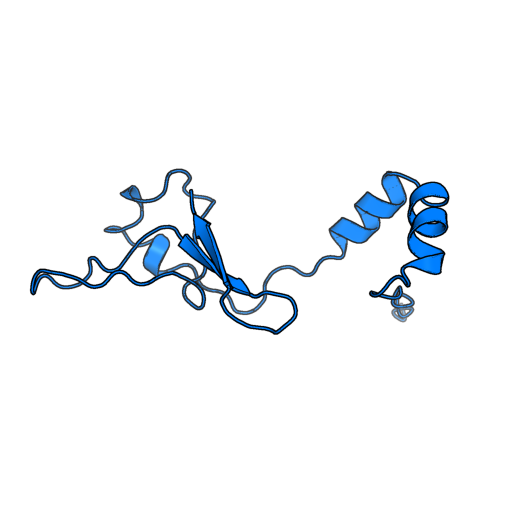102 GLN A CA 1
ATOM 837 C C . GLN A 1 102 ? -0.362 -9.425 10.220 1.00 96.75 102 GLN A C 1
ATOM 839 O O . GLN A 1 102 ? -1.145 -10.391 10.112 1.00 96.75 102 GLN A O 1
#

Nearest PDB structures (foldseek):
  6kr4-assembly4_D  TM=8.982E-01  e=1.669E-07  Homo sapiens
  6uzt-assembly2_B  TM=8.996E-01  e=2.048E-07  Homo sapiens
  3sr9-assembly1_A  TM=9.026E-01  e=2.347E-07  Mus musculus
  6kr4-assembly1_A  TM=9.011E-01  e=6.090E-07  Homo sapiens
  4bpc-assembly1_A  TM=8.736E-01  e=3.780E-07  Homo sapiens

Sequence (102 aa):
MKDVPVKQLPTIISVKDLGSYINTHSSDFFQDEFKRIPAPANVTYEVGLSEQNNRKNRYKNIIPYDHSRVHLQTITNELEDDYINASYVRDHQNQNKYIATQ

Radius of gyration: 19.76 Å; Cα contacts 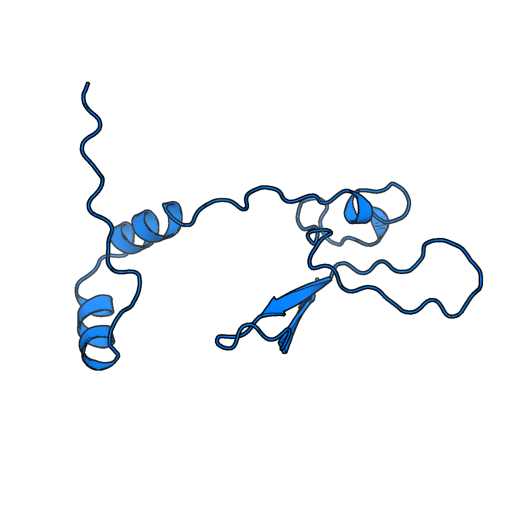(8 Å, |Δi|>4): 95; chains: 1; bounding box: 45×40×48 Å

Mean predicted aligned error: 6.96 Å

Foldseek 3Di:
DDDDPPPDDDPDDDPVCVVVVVVVDDPVRVVVVVVPPDDDDPWDQDLCQDPVNVVLDPDNPQGDTPVFFQFQDDPDPDPRPRDHRWGQDADPVRDSDDIDHD

pLDDT: mean 88.69, std 15.25, range [32.84, 98.56]

Organism: Biomphalaria glabrata (NCBI:txid6526)

InterPro domains:
  IPR000242 Tyrosine-specific protein phosphatase, PTPase domain [PF00102] (53-102)
  IPR000242 Tyrosine-specific protein phosphatase, PTPase domain [PS50055] (30-102)
  IPR029021 Protein-tyrosine phosphatase-like [G3DSA:3.90.190.10] (6-102)
  IPR029021 Protein-tyrosine phosphatase-like [SSF52799] (21-102)
  IPR050348 Protein-Tyrosine Phosphatase [PTHR19134] (12-102)